Protein AF-A0A3F2RFG0-F1 (afdb_monomer_lite)

pLDDT: mean 71.32, std 12.47, range [35.34, 90.06]

Organism: NCBI:txid325452

Secondary structure (DSSP, 8-state):
--------EEE-------HHHHHHHHHHHTSPPP---TT-HHHHHHHHHEE-TTHHHHHHHHHHHHTT--HHHHHHHHH---PEEEEE-PPP---------

Sequence (101 aa):
MMQQGCTIITVFPVLRTSLRRRKLAAAL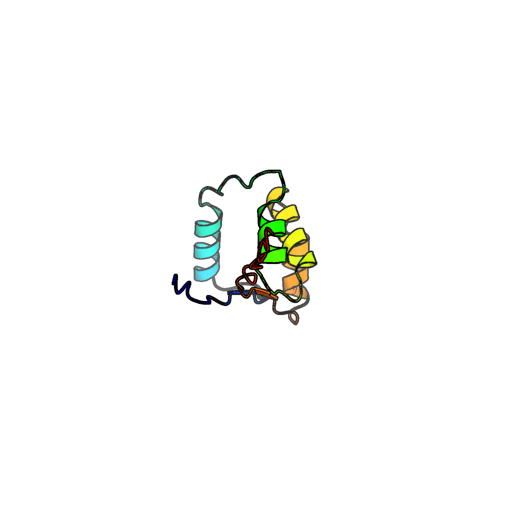LAKPKHQLDARGCVFLYLQYRAATRNMALMKHMLLEFLYHRETVLLDFVARGAQVMSVIPFALPISIEIAIYP

Radius of gyration: 17.78 Å; chains: 1; bounding box: 47×27×54 Å

Foldseek 3Di:
DDPPPWDKDKDFLADDPDPVVVVVVVVVVPPDDPDDDPVCVVLVCQVQFWDKPCSVLVVVCVVCVVVVHCVSSNVSSVVRPDMIIITGDDDPPPPPPPPDD

Structure (mmCIF, N/CA/C/O backbone):
data_AF-A0A3F2RFG0-F1
#
_entry.id   AF-A0A3F2RFG0-F1
#
loop_
_atom_site.group_PDB
_atom_site.id
_atom_site.type_symbol
_atom_site.label_atom_id
_atom_site.label_alt_id
_atom_site.label_comp_id
_atom_site.label_asym_id
_atom_site.label_entity_id
_atom_site.label_seq_id
_atom_site.pdbx_PDB_ins_code
_atom_site.Cartn_x
_atom_site.Cartn_y
_atom_site.Cartn_z
_atom_site.occupancy
_atom_site.B_iso_or_equiv
_atom_site.auth_seq_id
_atom_site.auth_comp_id
_atom_site.auth_asym_id
_atom_site.auth_atom_id
_atom_site.pdbx_PDB_model_num
ATOM 1 N N . MET A 1 1 ? 25.478 12.761 -12.172 1.00 39.34 1 MET A N 1
ATOM 2 C CA . MET A 1 1 ? 25.098 11.708 -11.201 1.00 39.34 1 MET A CA 1
ATOM 3 C C . MET A 1 1 ? 23.930 12.217 -10.367 1.00 39.34 1 MET A C 1
ATOM 5 O O . MET A 1 1 ? 24.149 13.044 -9.494 1.00 39.34 1 MET A O 1
ATOM 9 N N . MET A 1 2 ? 22.690 11.808 -10.656 1.00 35.34 2 MET A N 1
ATOM 10 C CA . MET A 1 2 ? 21.574 12.123 -9.756 1.00 35.34 2 MET A CA 1
ATOM 11 C C . MET A 1 2 ? 21.639 11.165 -8.565 1.00 35.34 2 MET A C 1
ATOM 13 O O . MET A 1 2 ? 21.362 9.978 -8.722 1.00 35.34 2 MET A O 1
ATOM 17 N N . GLN A 1 3 ? 22.006 11.664 -7.383 1.00 48.12 3 GLN A N 1
ATOM 18 C CA . GLN A 1 3 ? 21.736 10.954 -6.133 1.00 48.12 3 GLN A CA 1
ATOM 19 C C . GLN A 1 3 ? 20.23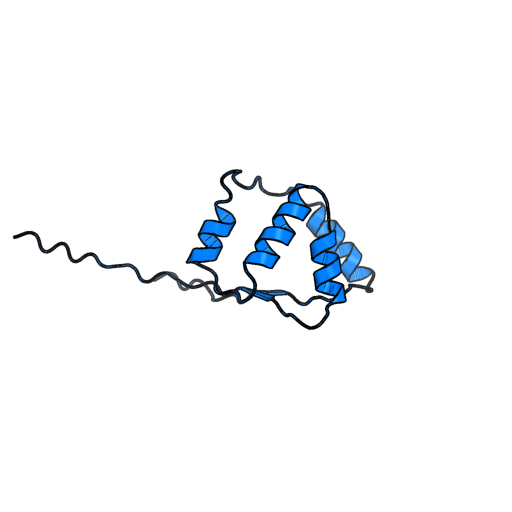2 11.040 -5.860 1.00 48.12 3 GLN A C 1
ATOM 21 O O . GLN A 1 3 ? 19.761 11.906 -5.127 1.00 48.12 3 GLN A O 1
ATOM 26 N N . GLN A 1 4 ? 19.448 10.179 -6.508 1.00 51.56 4 GLN A N 1
ATOM 27 C CA . GLN A 1 4 ? 18.067 9.977 -6.095 1.00 51.56 4 GLN A CA 1
ATOM 28 C C . GLN A 1 4 ? 18.116 9.236 -4.762 1.00 51.56 4 GLN A C 1
ATOM 30 O O . GLN A 1 4 ? 18.556 8.089 -4.702 1.00 51.56 4 GLN A O 1
ATOM 35 N N . GLY A 1 5 ? 17.740 9.925 -3.683 1.00 51.00 5 GLY A N 1
ATOM 36 C CA . GLY A 1 5 ? 17.663 9.327 -2.357 1.00 51.00 5 GLY A CA 1
ATOM 37 C C . GLY A 1 5 ? 16.850 8.036 -2.423 1.00 51.00 5 GLY A C 1
ATOM 38 O O . GLY A 1 5 ? 15.726 8.030 -2.923 1.00 51.00 5 GLY A O 1
ATOM 39 N N . CYS A 1 6 ? 17.427 6.933 -1.948 1.00 57.31 6 CYS A N 1
ATOM 40 C CA . CYS A 1 6 ? 16.737 5.652 -1.875 1.00 57.31 6 CYS A CA 1
ATOM 41 C C . CYS A 1 6 ? 15.692 5.734 -0.755 1.00 57.31 6 CYS A C 1
ATOM 43 O O . CYS A 1 6 ? 15.956 5.400 0.398 1.00 57.31 6 CYS A O 1
ATOM 45 N N . THR A 1 7 ? 14.513 6.278 -1.058 1.00 67.00 7 THR A N 1
ATOM 46 C CA . THR A 1 7 ? 13.391 6.263 -0.119 1.00 67.00 7 THR A CA 1
ATOM 47 C C . THR A 1 7 ? 12.724 4.898 -0.195 1.00 67.00 7 THR A C 1
ATOM 49 O O . THR A 1 7 ? 12.024 4.589 -1.156 1.00 67.00 7 THR A O 1
ATOM 52 N N . ILE A 1 8 ? 12.943 4.078 0.829 1.00 70.12 8 ILE A N 1
ATOM 53 C CA . ILE A 1 8 ? 12.213 2.824 1.010 1.00 70.12 8 ILE A CA 1
ATOM 54 C C . ILE A 1 8 ? 10.837 3.158 1.582 1.00 70.12 8 ILE A C 1
ATOM 56 O O . ILE A 1 8 ? 10.731 3.800 2.629 1.00 70.12 8 ILE A O 1
ATOM 60 N N . ILE A 1 9 ? 9.780 2.705 0.910 1.00 75.88 9 ILE A N 1
ATOM 61 C CA . ILE A 1 9 ? 8.412 2.832 1.414 1.00 75.88 9 ILE A CA 1
ATOM 62 C C . ILE A 1 9 ? 7.994 1.485 1.993 1.00 75.88 9 ILE A C 1
ATOM 64 O O . ILE A 1 9 ? 7.927 0.488 1.276 1.00 75.88 9 ILE A O 1
ATOM 68 N N . THR A 1 10 ? 7.688 1.469 3.289 1.00 77.00 10 THR A N 1
ATOM 69 C CA . THR A 1 10 ? 7.174 0.287 3.988 1.00 77.00 10 THR A CA 1
ATOM 70 C C . THR A 1 10 ? 5.718 0.516 4.372 1.00 77.00 10 THR A C 1
ATOM 72 O O . THR A 1 10 ? 5.394 1.444 5.116 1.00 77.00 10 THR A O 1
ATOM 75 N N . VAL A 1 11 ? 4.832 -0.337 3.866 1.00 80.00 11 VAL A N 1
ATOM 76 C CA . VAL A 1 11 ? 3.393 -0.305 4.123 1.00 80.00 11 VAL A CA 1
ATOM 77 C C . VAL A 1 11 ? 3.044 -1.411 5.111 1.00 80.00 11 VAL A C 1
ATOM 79 O O . VAL A 1 11 ? 3.233 -2.598 4.836 1.00 80.00 11 VAL A O 1
ATOM 82 N N . PHE A 1 12 ? 2.525 -1.001 6.268 1.00 78.88 12 PHE A N 1
ATOM 83 C CA . PHE A 1 12 ? 2.087 -1.904 7.325 1.00 78.88 12 PHE A CA 1
ATOM 84 C C . PHE A 1 12 ? 0.563 -2.109 7.279 1.00 78.88 12 PHE A C 1
ATOM 86 O O . PHE A 1 12 ? -0.170 -1.115 7.196 1.00 78.88 12 PHE A O 1
ATOM 93 N N . PRO A 1 13 ? 0.079 -3.359 7.386 1.00 76.56 13 PRO A N 1
ATOM 94 C CA . PRO A 1 13 ? -1.344 -3.694 7.435 1.00 76.56 13 PRO A CA 1
ATOM 95 C C . PRO A 1 13 ? -1.941 -3.359 8.811 1.00 76.56 13 PRO A C 1
ATOM 97 O O . PRO A 1 13 ? -2.196 -4.238 9.625 1.00 76.56 13 PRO A O 1
ATOM 100 N N . VAL A 1 14 ? -2.119 -2.071 9.119 1.00 76.44 14 VAL A N 1
ATOM 101 C CA . VAL A 1 14 ? -2.584 -1.628 10.446 1.00 76.44 14 VAL A CA 1
ATOM 102 C C . VAL A 1 14 ? -3.879 -0.839 10.338 1.00 76.44 14 VAL A C 1
ATOM 104 O O . VAL A 1 14 ? -3.925 0.215 9.696 1.00 76.44 14 VAL A O 1
ATOM 107 N N . LEU A 1 15 ? -4.907 -1.292 11.061 1.00 73.50 15 LEU A N 1
ATOM 108 C CA . LEU A 1 15 ? -6.135 -0.529 11.239 1.00 73.50 15 LEU A CA 1
ATOM 109 C C . LEU A 1 15 ? -5.846 0.712 12.090 1.00 73.50 15 LEU A C 1
ATOM 111 O O . LEU A 1 15 ? -5.428 0.630 13.248 1.00 73.50 15 LEU A O 1
ATOM 115 N N . ARG A 1 16 ? -6.067 1.901 11.523 1.00 69.75 16 ARG A N 1
ATOM 116 C CA . ARG A 1 16 ? -5.830 3.153 12.250 1.00 69.75 16 ARG A CA 1
ATOM 117 C C . ARG A 1 16 ? -7.033 3.501 13.125 1.00 69.75 16 ARG A C 1
ATOM 119 O O . ARG A 1 16 ? -7.968 4.151 12.672 1.00 69.75 16 ARG A O 1
ATOM 126 N N . THR A 1 17 ? -6.960 3.160 14.406 1.00 76.44 17 THR A N 1
ATOM 127 C CA . THR A 1 17 ? -7.971 3.540 15.414 1.00 76.44 17 THR A CA 1
ATOM 128 C C . THR A 1 17 ? -7.845 5.004 15.866 1.00 76.44 17 THR A C 1
ATOM 130 O O . THR A 1 17 ? -8.823 5.638 16.261 1.00 76.44 17 THR A O 1
ATOM 133 N N . SER A 1 18 ? -6.652 5.601 15.737 1.00 85.00 18 SER A N 1
ATOM 134 C CA . SER A 1 18 ? -6.379 6.993 16.126 1.00 85.00 18 SER A CA 1
ATOM 135 C C . SER A 1 18 ? -7.204 8.012 15.327 1.00 85.00 18 SER A C 1
ATOM 137 O O . SER A 1 18 ? -7.049 8.140 14.111 1.00 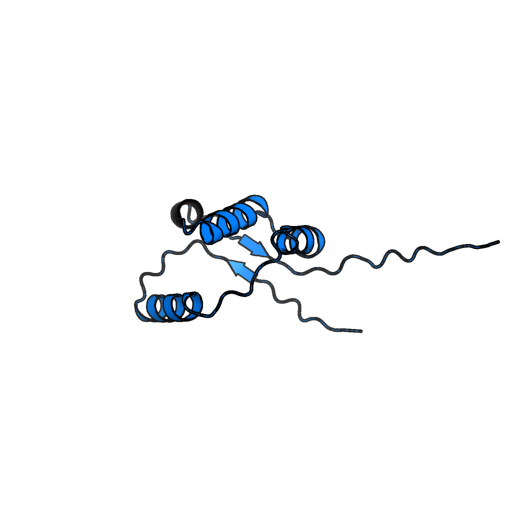85.00 18 SER A O 1
ATOM 139 N N . LEU A 1 19 ? -8.008 8.825 16.025 1.00 84.69 19 LEU A N 1
ATOM 140 C CA . LEU A 1 19 ? -8.819 9.896 15.428 1.00 84.69 19 LEU A CA 1
ATOM 141 C C . LEU A 1 19 ? -7.976 10.904 14.628 1.00 84.69 19 LEU A C 1
ATOM 143 O O . LEU A 1 19 ? -8.329 11.244 13.501 1.00 84.69 19 LEU A O 1
ATOM 147 N N . ARG A 1 20 ? -6.832 11.345 15.171 1.00 86.88 20 ARG A N 1
ATOM 148 C CA . ARG A 1 20 ? -5.916 12.280 14.491 1.00 86.88 20 ARG A CA 1
ATOM 149 C C . ARG A 1 20 ? -5.410 11.706 13.169 1.00 86.88 20 ARG A C 1
ATOM 151 O O . ARG A 1 20 ? -5.424 12.392 12.151 1.00 86.88 20 ARG A O 1
ATOM 158 N N . ARG A 1 21 ? -4.979 10.440 13.172 1.00 79.75 21 ARG A N 1
ATOM 159 C CA . ARG A 1 21 ? -4.479 9.780 11.958 1.00 79.75 21 ARG A CA 1
ATOM 160 C C . ARG A 1 21 ? -5.591 9.530 10.938 1.00 79.75 21 ARG A C 1
ATOM 162 O O . ARG A 1 21 ? -5.313 9.649 9.751 1.00 79.75 21 ARG A O 1
ATOM 169 N N . ARG A 1 22 ? -6.821 9.237 11.382 1.00 82.25 22 ARG A N 1
ATOM 170 C CA . ARG A 1 22 ? -7.998 9.129 10.501 1.00 82.25 22 ARG A CA 1
ATOM 171 C C . ARG A 1 22 ? -8.315 10.456 9.812 1.00 82.25 22 ARG A C 1
ATOM 173 O O . ARG A 1 22 ? -8.462 10.473 8.598 1.00 82.25 22 ARG A O 1
ATOM 180 N N . LYS A 1 23 ? -8.320 11.573 10.553 1.00 85.75 23 LYS A N 1
ATOM 181 C CA . LYS A 1 23 ? -8.515 12.920 9.979 1.00 85.75 23 LYS A CA 1
ATOM 182 C C . LYS A 1 23 ? -7.444 13.269 8.939 1.00 85.75 23 LYS A C 1
ATOM 184 O O . LYS A 1 23 ? -7.778 13.737 7.858 1.00 85.75 23 LYS A O 1
ATOM 189 N N . LEU A 1 24 ? -6.171 12.994 9.238 1.00 83.31 24 LEU A N 1
ATOM 190 C CA . LEU A 1 24 ? -5.072 13.206 8.286 1.00 83.31 24 LEU A CA 1
ATOM 191 C C . LEU A 1 24 ? -5.223 12.346 7.024 1.00 83.31 24 LEU A C 1
ATOM 193 O O . LEU A 1 24 ? -5.025 12.848 5.923 1.00 83.31 24 LEU A O 1
ATOM 197 N N . ALA A 1 25 ? -5.590 11.071 7.173 1.00 77.12 25 ALA A N 1
ATOM 198 C CA . ALA A 1 25 ? -5.826 10.185 6.036 1.00 77.12 25 ALA A CA 1
ATOM 199 C C . ALA A 1 25 ? -6.986 10.685 5.162 1.00 77.12 25 ALA A C 1
ATOM 201 O O . ALA A 1 25 ? -6.824 10.782 3.951 1.00 77.12 25 ALA A O 1
ATOM 202 N N . ALA A 1 26 ? -8.109 11.081 5.770 1.00 82.19 26 ALA A N 1
ATOM 203 C CA . ALA A 1 26 ? -9.244 11.657 5.051 1.00 82.19 26 ALA A CA 1
ATOM 204 C C . ALA A 1 26 ? -8.847 12.924 4.273 1.00 82.19 26 ALA A C 1
ATOM 206 O O . ALA A 1 26 ? -9.177 13.051 3.097 1.00 82.19 26 ALA A O 1
ATOM 207 N N . ALA A 1 27 ? -8.066 13.818 4.887 1.00 82.44 27 ALA A N 1
ATOM 208 C CA . ALA A 1 27 ? -7.564 15.020 4.222 1.00 82.44 27 ALA A CA 1
ATOM 209 C C . ALA A 1 27 ? -6.629 14.703 3.041 1.00 82.44 27 ALA A C 1
ATOM 211 O O . ALA A 1 27 ? -6.680 15.378 2.018 1.00 82.44 27 ALA A O 1
ATOM 212 N N . LEU A 1 28 ? -5.781 13.674 3.159 1.00 75.56 28 LEU A N 1
ATOM 213 C CA . LEU A 1 28 ? -4.925 13.219 2.058 1.00 75.56 28 LEU A CA 1
ATOM 214 C C . LEU A 1 28 ? -5.736 12.591 0.920 1.00 75.56 28 LEU A C 1
ATOM 216 O O . LEU A 1 28 ? -5.432 12.847 -0.240 1.00 75.56 28 LEU A O 1
ATOM 220 N N . LEU A 1 29 ? -6.764 11.805 1.244 1.00 74.38 29 LEU A N 1
ATOM 221 C CA . LEU A 1 29 ? -7.649 11.163 0.266 1.00 74.38 29 LEU A CA 1
ATOM 222 C C . LEU A 1 29 ? -8.536 12.162 -0.485 1.00 74.38 29 LEU A C 1
ATOM 224 O O . LEU A 1 29 ? -8.894 11.902 -1.631 1.00 74.38 29 LEU A O 1
ATOM 228 N N . ALA A 1 30 ? -8.867 13.291 0.146 1.00 79.75 30 ALA A N 1
ATOM 229 C CA . ALA A 1 30 ? -9.624 14.381 -0.463 1.00 79.75 30 ALA A CA 1
ATOM 230 C C . ALA A 1 30 ? -8.792 15.234 -1.439 1.00 79.75 30 ALA A C 1
ATOM 232 O O . ALA A 1 30 ? -9.357 16.048 -2.168 1.00 79.75 30 ALA A O 1
ATOM 233 N N . LYS A 1 31 ? -7.459 15.080 -1.465 1.00 77.56 31 LYS A N 1
ATOM 234 C CA . LYS A 1 31 ? -6.618 15.793 -2.433 1.00 77.56 31 LYS A CA 1
ATOM 235 C C . LYS A 1 31 ? -6.959 15.346 -3.859 1.00 77.56 31 LYS A C 1
ATOM 237 O O . LYS A 1 31 ? -7.236 14.161 -4.067 1.00 77.56 31 LYS A O 1
ATOM 242 N N . PRO A 1 32 ? -6.899 16.258 -4.847 1.00 71.75 32 PRO A N 1
ATOM 243 C CA . PRO A 1 32 ? -7.112 15.899 -6.240 1.00 71.75 32 PRO A CA 1
ATOM 244 C C . PRO A 1 32 ? -6.139 14.788 -6.629 1.00 71.75 32 PRO A C 1
ATOM 246 O O . PRO A 1 32 ? -4.920 14.922 -6.501 1.00 71.75 32 PRO A O 1
ATOM 249 N N . LYS A 1 33 ? -6.701 13.658 -7.055 1.00 66.25 33 LYS A N 1
ATOM 250 C CA . LYS A 1 33 ? -5.925 12.509 -7.505 1.00 66.25 33 LYS A CA 1
ATOM 251 C C . LYS A 1 33 ? -5.388 12.847 -8.889 1.00 66.25 33 LYS A C 1
ATOM 253 O O . LYS A 1 33 ? -6.161 13.231 -9.764 1.00 66.25 33 LYS A O 1
ATOM 258 N N . HIS A 1 34 ? -4.079 12.722 -9.089 1.00 65.19 34 HIS A N 1
ATOM 259 C CA . HIS A 1 34 ? -3.524 12.837 -10.433 1.00 65.19 34 HIS A CA 1
ATOM 260 C C . HIS A 1 34 ? -4.173 11.793 -11.333 1.00 65.19 34 HIS A C 1
ATOM 262 O O . HIS A 1 34 ? -4.354 10.641 -10.929 1.00 65.19 34 HIS A O 1
ATOM 268 N N . GLN A 1 35 ? -4.538 12.217 -12.539 1.00 60.38 35 GLN A N 1
ATOM 269 C CA . GLN A 1 35 ? -5.085 11.318 -13.532 1.00 60.38 35 GLN A CA 1
ATOM 270 C C . GLN A 1 35 ? -3.987 10.318 -13.889 1.00 60.38 35 GLN A C 1
ATOM 272 O O . GLN A 1 35 ? -2.953 10.672 -14.454 1.00 60.38 35 GLN A O 1
ATOM 277 N N . LEU A 1 36 ? -4.177 9.076 -13.461 1.00 60.59 36 LEU A N 1
ATOM 278 C CA . LEU A 1 36 ? -3.300 7.992 -13.858 1.00 60.59 36 LEU A CA 1
ATOM 279 C C . LEU A 1 36 ? -3.545 7.739 -15.342 1.00 60.59 36 LEU A C 1
ATOM 281 O O . LEU A 1 36 ? -4.696 7.647 -15.768 1.00 60.59 36 LEU A O 1
ATOM 285 N N . ASP A 1 37 ? -2.471 7.635 -16.123 1.00 61.78 37 ASP A N 1
ATOM 286 C CA . ASP A 1 37 ? -2.580 7.174 -17.503 1.00 61.78 37 ASP A CA 1
ATOM 287 C C . ASP A 1 37 ? -3.284 5.809 -17.497 1.00 61.78 37 ASP A C 1
ATOM 289 O O . ASP A 1 37 ? -2.820 4.856 -16.856 1.00 61.78 37 ASP A O 1
ATOM 293 N N . ALA A 1 38 ? -4.414 5.726 -18.204 1.00 55.56 38 ALA A N 1
ATOM 294 C CA . ALA A 1 38 ? -5.248 4.532 -18.313 1.00 55.56 38 ALA A CA 1
ATOM 295 C C . ALA A 1 38 ? -4.476 3.318 -18.856 1.00 55.56 38 ALA A C 1
ATOM 297 O O . ALA A 1 38 ? -4.899 2.179 -18.674 1.00 55.56 38 ALA A O 1
ATOM 298 N N . ARG A 1 39 ? -3.302 3.543 -19.457 1.00 59.19 39 ARG A N 1
ATOM 299 C CA . ARG A 1 39 ? -2.382 2.496 -19.915 1.00 59.19 39 ARG A CA 1
ATOM 300 C C . ARG A 1 39 ? -1.728 1.676 -18.794 1.00 59.19 39 ARG A C 1
ATOM 302 O O . ARG A 1 39 ? -0.950 0.776 -19.089 1.00 59.19 39 ARG A O 1
ATOM 309 N N . GLY A 1 40 ? -1.978 1.971 -17.512 1.00 56.34 40 GLY A N 1
ATOM 310 C CA . GLY A 1 40 ? -1.404 1.200 -16.395 1.00 56.34 40 GLY A CA 1
ATOM 311 C C . GLY A 1 40 ? 0.108 1.407 -16.223 1.00 56.34 40 GLY A C 1
ATOM 312 O O . GLY A 1 40 ? 0.791 0.609 -15.574 1.00 56.34 40 GLY A O 1
ATOM 313 N N . CYS A 1 41 ? 0.629 2.502 -16.785 1.00 65.06 41 CYS A N 1
ATOM 314 C CA . CYS A 1 41 ? 2.058 2.783 -16.914 1.00 65.06 41 CYS A CA 1
ATOM 315 C C . CYS A 1 41 ? 2.782 2.834 -15.559 1.00 65.06 41 CYS A C 1
ATOM 317 O O . CYS A 1 41 ? 3.936 2.426 -15.462 1.00 65.06 41 CYS A O 1
ATOM 319 N N . VAL A 1 42 ? 2.093 3.234 -14.480 1.00 70.00 42 VAL A N 1
ATOM 320 C CA . VAL A 1 42 ? 2.693 3.284 -13.138 1.00 70.00 42 VAL A CA 1
ATOM 321 C C . VAL A 1 42 ? 3.137 1.906 -12.652 1.00 70.00 42 VAL A C 1
ATOM 323 O O . VAL A 1 42 ? 4.188 1.795 -12.036 1.00 70.00 42 VAL A O 1
ATOM 326 N N . PHE A 1 43 ? 2.406 0.832 -12.960 1.00 70.38 43 PHE A N 1
ATOM 327 C CA . PHE A 1 43 ? 2.803 -0.506 -12.523 1.00 70.38 43 PHE A CA 1
ATOM 328 C C . PHE A 1 43 ? 3.826 -1.155 -13.427 1.00 70.38 43 PHE A C 1
ATOM 330 O O . PHE A 1 43 ? 4.628 -1.936 -12.930 1.00 70.38 43 PHE A O 1
ATOM 337 N N . LEU A 1 44 ? 3.819 -0.832 -14.719 1.00 66.75 44 LEU A N 1
ATOM 338 C CA . LEU A 1 44 ? 4.910 -1.209 -15.606 1.00 66.75 44 LEU A CA 1
ATOM 339 C C . LEU A 1 44 ? 6.205 -0.543 -15.118 1.00 66.75 44 LEU A C 1
ATOM 341 O O . LEU A 1 44 ? 7.194 -1.219 -14.855 1.00 66.75 44 LEU A O 1
ATOM 345 N N . TYR A 1 45 ? 6.152 0.765 -14.855 1.00 67.81 45 TYR A N 1
ATOM 346 C CA . TYR A 1 45 ? 7.245 1.524 -14.256 1.00 67.81 45 TYR A CA 1
ATOM 347 C C . TYR A 1 45 ? 7.706 0.912 -12.926 1.00 67.81 45 TYR A C 1
ATOM 349 O O . TYR A 1 45 ? 8.884 0.603 -12.774 1.00 67.81 45 TYR A O 1
ATOM 357 N N . LEU A 1 46 ? 6.790 0.665 -11.983 1.00 69.88 46 LEU A N 1
ATOM 358 C CA . LEU A 1 46 ? 7.124 0.066 -10.687 1.00 69.88 46 LEU A CA 1
ATOM 359 C C . LEU A 1 46 ? 7.607 -1.385 -10.819 1.00 69.88 46 LEU A C 1
ATOM 361 O O . LEU A 1 46 ? 8.444 -1.803 -10.036 1.00 69.88 46 LEU A O 1
ATOM 365 N N . GLN A 1 47 ? 7.162 -2.157 -11.808 1.00 70.94 47 GLN A N 1
ATOM 366 C CA . GLN A 1 47 ? 7.662 -3.517 -12.045 1.00 70.94 47 GLN A CA 1
ATOM 367 C C . GLN A 1 47 ? 9.130 -3.523 -12.478 1.00 70.94 47 GLN A C 1
ATOM 369 O O . GLN A 1 47 ? 9.865 -4.433 -12.106 1.00 70.94 47 GLN A O 1
ATOM 374 N N . TYR A 1 48 ? 9.567 -2.495 -13.205 1.00 67.88 48 TYR A N 1
ATOM 375 C CA . TYR A 1 48 ? 10.956 -2.358 -13.640 1.00 67.88 48 TYR A CA 1
ATOM 376 C C . TYR A 1 48 ? 11.829 -1.507 -12.711 1.00 67.88 48 TYR A C 1
ATOM 378 O O . TYR A 1 48 ? 13.050 -1.521 -12.843 1.00 67.88 48 TYR A O 1
ATOM 386 N N . ARG A 1 49 ? 11.230 -0.734 -11.799 1.00 64.50 49 ARG A N 1
ATOM 387 C CA . ARG A 1 49 ? 11.945 0.234 -10.948 1.00 64.50 49 ARG A CA 1
ATOM 388 C C . ARG A 1 49 ? 11.695 0.055 -9.461 1.00 64.50 49 ARG A C 1
ATOM 390 O O . ARG A 1 49 ? 12.273 0.802 -8.683 1.00 64.50 49 ARG A O 1
ATOM 397 N N . ALA A 1 50 ? 10.840 -0.875 -9.047 1.00 69.81 50 ALA A N 1
ATOM 398 C CA . ALA A 1 50 ? 10.524 -1.098 -7.647 1.00 69.81 50 ALA A CA 1
ATOM 399 C C . ALA A 1 50 ? 10.613 -2.580 -7.274 1.00 69.81 50 ALA A C 1
ATOM 401 O O . ALA A 1 50 ? 9.864 -3.421 -7.770 1.00 69.81 50 ALA A O 1
ATOM 402 N N . ALA A 1 51 ? 11.513 -2.902 -6.349 1.00 69.31 51 ALA A N 1
ATOM 403 C CA . ALA A 1 51 ? 11.557 -4.227 -5.756 1.00 69.31 51 ALA A CA 1
ATOM 404 C C . ALA A 1 51 ? 10.477 -4.304 -4.672 1.00 69.31 51 ALA A C 1
ATOM 406 O O . ALA A 1 51 ? 10.529 -3.586 -3.670 1.00 69.31 51 ALA A O 1
ATOM 407 N N . THR A 1 52 ? 9.482 -5.162 -4.885 1.00 72.81 52 THR A N 1
ATOM 408 C CA . THR A 1 52 ? 8.455 -5.473 -3.890 1.00 72.81 52 THR A CA 1
ATOM 409 C C . THR A 1 52 ? 8.140 -6.961 -3.901 1.00 72.81 52 THR A C 1
ATOM 411 O O . THR A 1 52 ? 8.018 -7.577 -4.958 1.00 72.81 52 THR A O 1
ATOM 414 N N . ARG A 1 53 ? 7.982 -7.551 -2.711 1.00 72.94 53 ARG A N 1
ATOM 415 C CA . ARG A 1 53 ? 7.587 -8.961 -2.563 1.00 72.94 53 ARG A CA 1
ATOM 416 C C . ARG A 1 53 ? 6.108 -9.204 -2.884 1.00 72.94 53 ARG A C 1
ATOM 418 O O . ARG A 1 53 ? 5.696 -10.356 -2.915 1.00 72.94 53 ARG A O 1
ATOM 425 N N . ASN A 1 54 ? 5.307 -8.152 -3.102 1.00 79.38 54 ASN A N 1
ATOM 426 C CA . ASN A 1 54 ? 3.865 -8.296 -3.301 1.00 79.38 54 ASN A CA 1
ATOM 427 C C . ASN A 1 54 ? 3.282 -7.328 -4.351 1.00 79.38 54 ASN A C 1
ATOM 429 O O . ASN A 1 54 ? 2.337 -6.580 -4.096 1.00 79.38 54 ASN A O 1
ATOM 433 N N . MET A 1 55 ? 3.858 -7.348 -5.560 1.00 80.25 55 MET A N 1
ATOM 434 C CA . MET A 1 55 ? 3.422 -6.499 -6.680 1.00 80.25 55 MET A CA 1
ATOM 435 C C . MET A 1 55 ? 1.964 -6.768 -7.087 1.00 80.25 55 MET A C 1
ATOM 437 O O . MET A 1 55 ? 1.238 -5.837 -7.427 1.00 80.25 55 MET A O 1
ATOM 441 N N . ALA A 1 56 ? 1.520 -8.029 -7.028 1.00 83.12 56 ALA A N 1
ATOM 442 C CA . ALA A 1 56 ? 0.145 -8.414 -7.349 1.00 83.12 56 ALA A CA 1
ATOM 443 C C . ALA A 1 56 ? -0.868 -7.760 -6.396 1.00 83.12 56 ALA A C 1
ATOM 445 O O . ALA A 1 56 ? -1.846 -7.164 -6.844 1.00 83.12 56 ALA A O 1
ATOM 446 N N . LEU A 1 57 ? -0.592 -7.787 -5.091 1.00 84.56 57 LEU A N 1
ATOM 447 C CA . LEU A 1 57 ? -1.433 -7.128 -4.099 1.00 84.56 57 LEU A CA 1
ATOM 448 C C . LEU A 1 57 ? -1.470 -5.606 -4.302 1.00 84.56 57 LEU A C 1
ATOM 450 O O . LEU A 1 57 ? -2.542 -5.013 -4.226 1.00 84.56 57 LEU A O 1
ATOM 454 N N . MET A 1 58 ? -0.333 -4.972 -4.610 1.00 81.75 58 MET A N 1
ATOM 455 C CA . MET A 1 58 ? -0.290 -3.530 -4.888 1.00 81.75 58 MET A CA 1
ATOM 456 C C . MET A 1 58 ? -1.122 -3.162 -6.128 1.00 81.75 58 MET A C 1
ATOM 458 O O . MET A 1 58 ? -1.870 -2.184 -6.099 1.00 81.75 58 MET A O 1
ATOM 462 N N . LYS A 1 59 ? -1.041 -3.980 -7.190 1.00 83.31 59 LYS A N 1
ATOM 463 C CA . LYS A 1 59 ? -1.876 -3.864 -8.398 1.00 83.31 59 LYS A CA 1
ATOM 464 C C . LYS A 1 59 ? -3.366 -3.950 -8.065 1.00 83.31 59 LYS A C 1
ATOM 466 O O . LYS A 1 59 ? -4.125 -3.068 -8.462 1.00 83.31 59 LYS A O 1
ATOM 471 N N . HIS A 1 60 ? -3.773 -4.956 -7.294 1.00 86.19 60 HIS A N 1
ATOM 472 C CA . HIS A 1 60 ? -5.170 -5.131 -6.892 1.00 86.19 60 HIS A CA 1
ATOM 473 C C . HIS A 1 60 ? 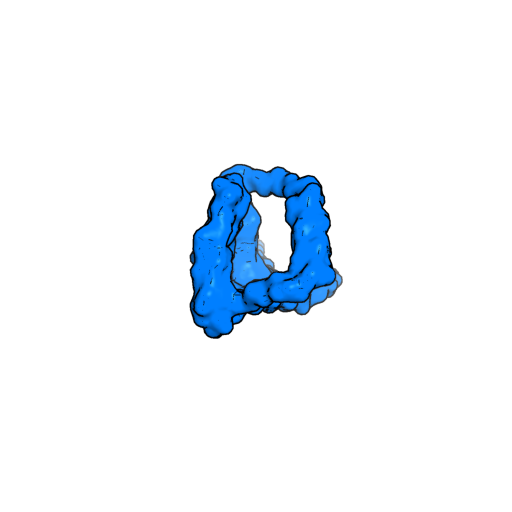-5.684 -3.995 -5.998 1.00 86.19 60 HIS A C 1
ATOM 475 O O . HIS A 1 60 ? -6.781 -3.501 -6.246 1.00 86.19 60 HIS A O 1
ATOM 481 N N . MET A 1 61 ? -4.892 -3.519 -5.028 1.00 85.06 61 MET A N 1
ATOM 482 C CA . MET A 1 61 ? -5.290 -2.380 -4.188 1.00 85.06 61 MET A CA 1
ATOM 483 C C . MET A 1 61 ? -5.550 -1.112 -5.012 1.00 85.06 61 MET A C 1
ATOM 485 O O . MET A 1 61 ? -6.512 -0.398 -4.736 1.00 85.06 61 MET A O 1
ATOM 489 N N . LEU A 1 62 ? -4.730 -0.821 -6.032 1.00 80.75 62 LEU A N 1
ATOM 490 C CA . LEU A 1 62 ? -4.979 0.343 -6.892 1.00 80.75 62 LEU A CA 1
ATOM 491 C C . LEU A 1 62 ? -6.233 0.165 -7.746 1.00 80.75 62 LEU A C 1
ATOM 493 O O . LEU A 1 62 ? -7.004 1.111 -7.872 1.00 80.75 62 LEU A O 1
ATOM 497 N N . LEU A 1 63 ? -6.433 -1.016 -8.338 1.00 82.12 63 LEU A N 1
ATOM 498 C CA . LEU A 1 63 ? -7.624 -1.283 -9.145 1.00 82.12 63 LEU A CA 1
ATOM 499 C C . LEU A 1 63 ? -8.891 -1.089 -8.314 1.00 82.12 63 LEU A C 1
ATOM 501 O O . LEU A 1 63 ? -9.778 -0.349 -8.726 1.00 82.12 63 LEU A O 1
ATOM 505 N N . GLU A 1 64 ? -8.956 -1.672 -7.118 1.00 85.44 64 GLU A N 1
ATOM 506 C CA . GLU A 1 64 ? -10.099 -1.460 -6.232 1.00 85.44 64 GLU A CA 1
ATOM 507 C C . GLU A 1 64 ? -10.287 0.006 -5.859 1.00 85.44 64 GLU A C 1
ATOM 509 O O . GLU A 1 64 ? -11.405 0.510 -5.934 1.00 85.44 64 GLU A O 1
ATOM 514 N N . PHE A 1 65 ? -9.202 0.722 -5.561 1.00 81.50 65 PHE A N 1
ATOM 515 C CA . PHE A 1 65 ? -9.265 2.153 -5.284 1.00 81.50 65 PHE A CA 1
ATOM 516 C C . PHE A 1 65 ? -9.832 2.971 -6.455 1.00 81.50 65 PHE A C 1
ATOM 518 O O . PHE A 1 65 ? -10.592 3.915 -6.222 1.00 81.50 65 PHE A O 1
ATOM 525 N N . LEU A 1 66 ? -9.492 2.623 -7.703 1.00 78.50 66 LEU A N 1
ATOM 526 C CA . LEU A 1 66 ? -10.061 3.245 -8.906 1.00 78.50 66 LEU A CA 1
ATOM 527 C C . LEU A 1 66 ? -11.558 2.942 -9.058 1.00 78.50 66 LEU A C 1
ATOM 529 O O . LEU A 1 66 ? -12.306 3.800 -9.514 1.00 78.50 66 LEU A O 1
ATOM 533 N N . TYR A 1 67 ? -11.999 1.759 -8.626 1.00 82.25 67 TYR A N 1
ATOM 534 C CA . TYR A 1 67 ? -13.408 1.354 -8.603 1.00 82.25 67 TYR A CA 1
ATOM 535 C C . TYR A 1 67 ? -14.142 1.715 -7.301 1.00 82.25 67 TYR A C 1
ATOM 537 O O . TYR A 1 67 ? -15.259 1.245 -7.089 1.00 82.25 67 TYR A O 1
ATOM 545 N N . HIS A 1 68 ? -13.546 2.539 -6.433 1.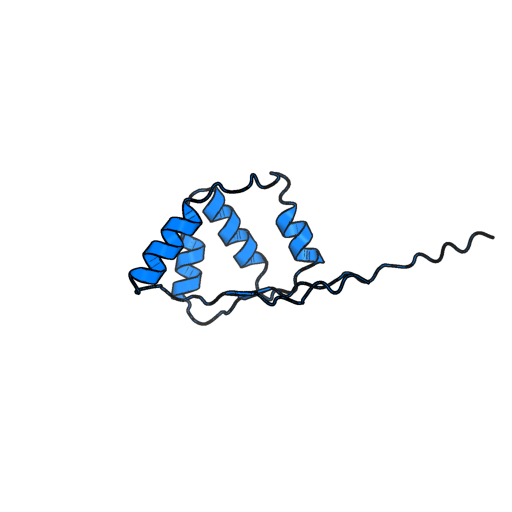00 79.06 68 HIS A N 1
ATOM 546 C CA . HIS A 1 68 ? -14.115 2.938 -5.138 1.00 79.06 68 HIS A CA 1
ATOM 547 C C . HIS A 1 68 ? -14.446 1.762 -4.198 1.00 79.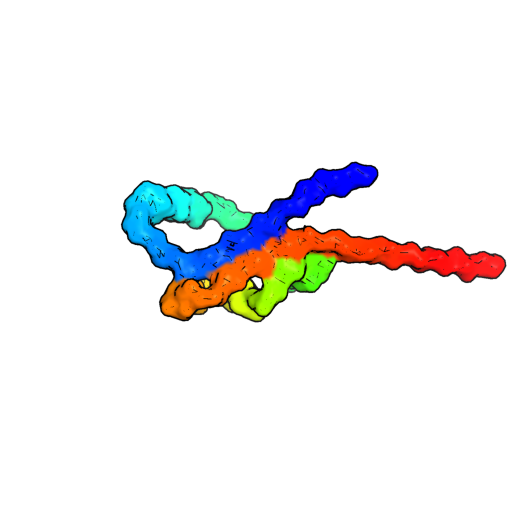06 68 HIS A C 1
ATOM 549 O O . HIS A 1 68 ? -15.406 1.816 -3.432 1.00 79.06 68 HIS A O 1
ATOM 555 N N . ARG A 1 69 ? -13.637 0.702 -4.247 1.00 83.38 69 ARG A N 1
ATOM 556 C CA . ARG A 1 69 ? -13.702 -0.472 -3.367 1.00 83.38 69 ARG A CA 1
ATOM 557 C C . ARG A 1 69 ? -12.468 -0.527 -2.466 1.00 83.38 69 ARG A C 1
ATOM 559 O O . ARG A 1 69 ? -11.428 0.045 -2.787 1.00 83.38 69 ARG A O 1
ATOM 566 N N . GLU A 1 70 ? -12.593 -1.213 -1.335 1.00 86.69 70 GLU A N 1
ATOM 567 C CA . GLU A 1 70 ? -11.513 -1.344 -0.344 1.00 86.69 70 GLU A CA 1
ATOM 568 C C . GLU A 1 70 ? -11.355 -2.762 0.227 1.00 86.69 70 GLU A C 1
ATOM 570 O O . GLU A 1 70 ? -10.618 -2.968 1.189 1.00 86.69 70 GLU A O 1
ATOM 575 N N . THR A 1 71 ? -12.009 -3.756 -0.369 1.00 90.06 71 THR A N 1
ATOM 576 C CA . THR A 1 71 ? -12.011 -5.158 0.070 1.00 90.06 71 THR A CA 1
ATOM 577 C C . THR A 1 71 ? -10.604 -5.744 0.199 1.00 90.06 71 THR A C 1
ATOM 579 O O . THR A 1 71 ? -10.249 -6.269 1.251 1.00 90.06 71 THR A O 1
ATOM 582 N N . VAL A 1 72 ? -9.751 -5.573 -0.810 1.00 87.94 72 VAL A N 1
ATOM 583 C CA . VAL A 1 72 ? -8.357 -6.047 -0.818 1.00 87.94 72 VAL A CA 1
ATOM 584 C C . VAL A 1 72 ? -7.513 -5.329 0.238 1.00 87.94 72 VAL A C 1
ATOM 586 O O . VAL A 1 72 ? -6.632 -5.935 0.849 1.00 87.94 72 VAL A O 1
ATOM 589 N N . LEU A 1 73 ? -7.773 -4.039 0.472 1.00 85.19 73 LEU A N 1
ATOM 590 C CA . LEU A 1 73 ? -7.078 -3.265 1.501 1.00 85.19 73 LEU A CA 1
ATOM 591 C C . LEU A 1 73 ? -7.469 -3.737 2.908 1.00 85.19 73 LEU A C 1
ATOM 593 O O . LEU A 1 73 ? -6.599 -3.894 3.765 1.00 85.19 73 LEU A O 1
ATOM 597 N N . LEU A 1 74 ? -8.758 -3.983 3.145 1.00 87.06 74 LEU A N 1
ATOM 598 C CA . LEU A 1 74 ? -9.259 -4.501 4.417 1.00 87.06 74 LEU A CA 1
ATOM 599 C C . LEU A 1 74 ? -8.747 -5.919 4.683 1.00 87.06 74 LEU A C 1
ATOM 601 O O . LEU A 1 74 ? -8.270 -6.187 5.784 1.00 87.06 74 LEU A O 1
ATOM 605 N N . ASP A 1 75 ? -8.740 -6.784 3.671 1.00 87.12 75 ASP A N 1
ATOM 606 C CA . ASP A 1 75 ? -8.154 -8.125 3.749 1.00 87.12 75 ASP A CA 1
ATOM 607 C C . ASP A 1 75 ? -6.663 -8.080 4.086 1.00 87.12 75 ASP A C 1
ATOM 609 O O . ASP A 1 75 ? -6.173 -8.863 4.903 1.00 87.12 75 ASP A O 1
ATOM 613 N N . PHE A 1 76 ? -5.926 -7.156 3.466 1.00 85.19 76 PHE A N 1
ATOM 614 C CA . PHE A 1 76 ? -4.517 -6.945 3.768 1.00 85.19 76 PHE A CA 1
ATOM 615 C C . PHE A 1 76 ? -4.312 -6.571 5.239 1.00 85.19 76 PHE A C 1
ATOM 617 O O . PHE A 1 76 ? -3.464 -7.165 5.906 1.00 85.19 76 PHE A O 1
ATOM 624 N N . VAL A 1 77 ? -5.120 -5.639 5.754 1.00 85.19 77 VAL A N 1
ATOM 625 C CA . VAL A 1 77 ? -5.106 -5.232 7.167 1.00 85.19 77 VAL A CA 1
ATOM 626 C C . VAL A 1 77 ? -5.467 -6.398 8.089 1.00 85.19 77 VAL A C 1
ATOM 628 O O . VAL A 1 77 ? -4.755 -6.639 9.061 1.00 85.19 77 VAL A O 1
ATOM 631 N N . ALA A 1 78 ? -6.522 -7.150 7.774 1.00 83.81 78 ALA A N 1
ATOM 632 C CA . ALA A 1 78 ? -6.995 -8.274 8.580 1.00 83.81 78 ALA A CA 1
ATOM 633 C C . ALA A 1 78 ? -5.950 -9.393 8.702 1.00 83.81 78 ALA A C 1
ATOM 635 O O . ALA A 1 78 ? -5.811 -10.000 9.762 1.00 83.81 78 ALA A O 1
ATOM 636 N N . ARG A 1 79 ? -5.173 -9.643 7.639 1.00 82.19 79 ARG A N 1
ATOM 637 C CA . ARG A 1 79 ? -4.105 -10.655 7.641 1.00 82.19 79 ARG A CA 1
ATOM 638 C C . ARG A 1 79 ? -2.907 -10.266 8.511 1.00 82.19 79 ARG A C 1
ATOM 640 O O . ARG A 1 79 ? -2.174 -11.161 8.919 1.00 82.19 79 ARG A O 1
ATOM 647 N N . GLY A 1 80 ? -2.677 -8.974 8.774 1.00 67.81 80 GLY A N 1
ATOM 648 C CA . GLY A 1 80 ? -1.773 -8.443 9.812 1.00 67.81 80 GLY A CA 1
ATOM 649 C C . GLY A 1 80 ? -0.265 -8.751 9.712 1.00 67.81 80 GLY A C 1
ATOM 650 O O . GLY A 1 80 ? 0.528 -8.063 10.349 1.00 67.81 80 GLY A O 1
ATOM 651 N N . ALA A 1 81 ? 0.162 -9.737 8.917 1.00 62.31 81 ALA A N 1
ATOM 652 C CA . ALA A 1 81 ? 1.518 -10.300 8.955 1.00 62.31 81 ALA A CA 1
ATOM 653 C C . ALA A 1 81 ? 2.371 -10.032 7.699 1.00 62.31 81 ALA A C 1
ATOM 655 O O . ALA A 1 81 ? 3.571 -10.296 7.700 1.00 62.31 81 ALA A O 1
ATOM 656 N N . GLN A 1 82 ? 1.789 -9.511 6.614 1.00 68.31 82 GLN A N 1
ATOM 657 C CA . GLN A 1 82 ? 2.518 -9.273 5.364 1.00 68.31 82 GLN A CA 1
ATOM 658 C C . GLN A 1 82 ? 2.862 -7.792 5.220 1.00 68.31 82 GLN A C 1
ATOM 660 O O . GLN A 1 82 ? 2.039 -6.990 4.807 1.00 68.31 82 GLN A O 1
ATOM 665 N N . VAL A 1 83 ? 4.088 -7.401 5.557 1.00 70.81 83 VAL A N 1
ATOM 666 C CA . VAL A 1 83 ? 4.580 -6.050 5.255 1.00 70.81 83 VAL A CA 1
ATOM 667 C C . VAL A 1 83 ? 4.881 -5.943 3.758 1.00 70.81 83 VAL A C 1
ATOM 669 O O . VAL A 1 83 ? 5.503 -6.836 3.180 1.00 70.81 83 VAL A O 1
ATOM 672 N N . MET A 1 84 ? 4.470 -4.842 3.123 1.00 75.62 84 MET A N 1
ATOM 673 C CA . MET A 1 84 ? 4.854 -4.538 1.744 1.00 75.62 84 MET A CA 1
ATOM 674 C C . MET A 1 84 ? 5.957 -3.481 1.750 1.00 75.62 84 MET A C 1
ATOM 676 O O . MET A 1 84 ? 5.738 -2.354 2.182 1.00 75.62 84 MET A O 1
ATOM 680 N N . SER A 1 85 ? 7.135 -3.837 1.247 1.00 73.31 85 SER A N 1
ATOM 681 C CA . SER A 1 85 ? 8.217 -2.883 0.989 1.00 73.31 85 SER A CA 1
ATOM 682 C C . SER A 1 85 ? 8.300 -2.584 -0.500 1.00 73.31 85 SER A C 1
ATOM 684 O O . SER A 1 85 ? 8.150 -3.487 -1.325 1.00 73.31 85 SER A O 1
ATOM 686 N N . VAL A 1 86 ? 8.533 -1.319 -0.829 1.00 72.94 86 VAL A N 1
ATOM 687 C CA . VAL A 1 86 ? 8.750 -0.821 -2.186 1.00 72.94 86 VAL A CA 1
ATOM 688 C C . VAL A 1 86 ? 10.092 -0.099 -2.178 1.00 72.94 86 VAL A C 1
ATOM 690 O O . VAL A 1 86 ? 10.242 0.929 -1.514 1.00 72.94 86 VAL A O 1
ATOM 693 N N . ILE A 1 87 ? 11.075 -0.673 -2.871 1.00 72.25 87 ILE A N 1
ATOM 694 C CA . ILE A 1 87 ? 12.437 -0.133 -2.957 1.00 72.25 87 ILE A CA 1
ATOM 695 C C . ILE A 1 87 ? 12.666 0.354 -4.387 1.00 72.25 87 ILE A C 1
ATOM 697 O O . ILE A 1 87 ? 12.728 -0.487 -5.288 1.00 72.25 87 ILE A O 1
ATOM 701 N N . PRO A 1 88 ? 12.795 1.671 -4.617 1.00 66.56 88 PRO A N 1
ATOM 702 C CA . PRO A 1 88 ? 13.207 2.191 -5.909 1.00 66.56 88 PRO A CA 1
ATOM 703 C C . PRO A 1 88 ? 14.603 1.662 -6.262 1.00 66.56 88 PRO A C 1
ATOM 705 O O . PRO A 1 88 ? 15.523 1.778 -5.453 1.00 66.56 88 PRO A O 1
ATOM 708 N N . PHE A 1 89 ? 14.787 1.105 -7.456 1.00 66.31 89 PHE A N 1
ATOM 709 C CA . PHE A 1 89 ? 16.106 0.750 -7.974 1.00 66.31 89 PHE A CA 1
ATOM 710 C C . PHE A 1 89 ? 16.279 1.245 -9.410 1.00 66.31 89 PHE A C 1
ATOM 712 O O . PHE A 1 89 ? 15.338 1.303 -10.209 1.00 66.31 89 PHE A O 1
ATOM 719 N N . ALA A 1 90 ? 17.502 1.653 -9.738 1.00 61.47 90 ALA A N 1
ATOM 720 C CA . ALA A 1 90 ? 17.851 2.003 -11.101 1.00 61.47 90 ALA A CA 1
ATOM 721 C C . ALA A 1 90 ? 18.051 0.720 -11.917 1.00 61.47 90 ALA A C 1
ATOM 723 O O . ALA A 1 90 ? 18.779 -0.172 -11.489 1.00 61.47 90 ALA A O 1
ATOM 724 N N . LEU A 1 91 ? 17.437 0.640 -13.100 1.00 56.81 91 LEU A N 1
ATOM 725 C CA . LEU A 1 91 ? 17.861 -0.338 -14.095 1.00 56.81 91 LEU A CA 1
ATOM 726 C C . LEU A 1 91 ? 19.312 -0.015 -14.480 1.00 56.81 91 LEU A C 1
ATOM 728 O O . LEU A 1 91 ? 19.604 1.169 -14.702 1.00 56.81 91 LEU A O 1
ATOM 732 N N . PRO A 1 92 ? 20.201 -1.018 -14.578 1.00 54.31 92 PRO A N 1
ATOM 733 C CA . PRO A 1 92 ? 21.493 -0.829 -15.215 1.00 54.31 92 PRO A CA 1
ATOM 734 C C . PRO A 1 92 ? 21.256 -0.224 -16.598 1.00 54.31 92 PRO A C 1
ATOM 736 O O . PRO A 1 92 ? 20.397 -0.696 -17.344 1.00 54.31 92 PRO A O 1
ATOM 739 N N . ILE A 1 93 ? 21.974 0.846 -16.928 1.00 57.69 93 ILE A N 1
ATOM 740 C CA . ILE A 1 93 ? 22.005 1.329 -18.305 1.00 57.69 93 ILE A CA 1
ATOM 741 C C . ILE A 1 93 ? 22.738 0.239 -19.082 1.00 57.69 93 ILE A C 1
ATOM 743 O O . ILE A 1 93 ? 23.934 0.043 -18.870 1.00 57.69 93 ILE A O 1
ATOM 747 N N . SER A 1 94 ? 22.024 -0.503 -19.927 1.00 52.47 94 SER A N 1
ATOM 748 C CA . SER A 1 94 ? 22.658 -1.373 -20.909 1.00 52.47 94 SER A CA 1
ATOM 749 C C . SER A 1 94 ? 23.448 -0.465 -21.841 1.00 52.47 94 SER A C 1
ATOM 751 O O . SER A 1 94 ? 22.868 0.231 -22.671 1.00 52.47 94 SER A O 1
ATOM 753 N N . ILE A 1 95 ? 24.765 -0.401 -21.658 1.00 50.84 95 ILE A N 1
ATOM 754 C CA . ILE A 1 95 ? 25.642 0.186 -22.662 1.00 50.84 95 ILE A CA 1
ATOM 755 C C . ILE A 1 95 ? 25.656 -0.840 -23.791 1.00 50.84 95 ILE A C 1
ATOM 757 O O . ILE A 1 95 ? 26.421 -1.802 -23.754 1.00 50.84 95 ILE A O 1
ATOM 761 N N . GLU A 1 96 ? 24.758 -0.684 -24.762 1.00 50.09 96 GLU A N 1
ATOM 762 C CA . GLU A 1 96 ? 24.974 -1.275 -26.076 1.00 50.09 96 GLU A CA 1
ATOM 763 C C . GLU A 1 96 ? 26.243 -0.622 -26.621 1.00 50.09 96 GLU A C 1
ATOM 765 O O . GLU A 1 96 ? 26.235 0.509 -27.107 1.00 50.09 96 GLU A O 1
ATOM 770 N N . ILE A 1 97 ? 27.374 -1.309 -26.450 1.00 48.41 97 ILE A N 1
ATOM 771 C CA . ILE A 1 97 ? 28.596 -0.987 -27.172 1.00 48.41 97 ILE A CA 1
ATOM 772 C C . ILE A 1 97 ? 28.274 -1.312 -28.627 1.00 48.41 97 ILE A C 1
ATOM 774 O O . ILE A 1 97 ? 28.388 -2.455 -29.065 1.00 48.41 97 ILE A O 1
ATOM 778 N N . ALA A 1 98 ? 27.802 -0.308 -29.360 1.00 46.56 98 ALA A N 1
ATOM 779 C CA . ALA A 1 98 ? 27.722 -0.359 -30.803 1.00 46.56 98 ALA A CA 1
ATOM 780 C C . ALA A 1 98 ? 29.160 -0.408 -31.336 1.00 46.56 98 ALA A C 1
ATOM 782 O O . ALA A 1 98 ? 29.794 0.619 -31.567 1.00 46.56 98 ALA A O 1
ATOM 783 N N . ILE A 1 99 ? 29.697 -1.621 -31.466 1.00 53.41 99 ILE A N 1
ATOM 784 C CA . ILE A 1 99 ? 30.871 -1.884 -32.290 1.00 53.41 99 ILE A CA 1
ATOM 785 C C . ILE A 1 99 ? 30.374 -1.775 -33.733 1.00 53.41 99 ILE A C 1
ATOM 787 O O . ILE A 1 99 ? 29.849 -2.741 -34.284 1.00 53.41 99 ILE A O 1
ATOM 791 N N . TYR A 1 100 ? 30.459 -0.579 -34.313 1.00 42.53 100 TYR A N 1
ATOM 792 C CA . TYR A 1 100 ? 30.379 -0.433 -35.764 1.00 42.53 100 TYR A CA 1
ATOM 793 C C . TYR A 1 100 ? 31.781 -0.672 -36.355 1.00 42.53 100 TYR A C 1
ATOM 795 O O . TYR A 1 100 ? 32.746 -0.152 -35.787 1.00 42.53 100 TYR A O 1
ATOM 803 N N . PRO A 1 101 ? 31.895 -1.492 -37.417 1.00 59.28 101 PRO A N 1
ATOM 804 C CA . PRO A 1 101 ? 33.156 -1.794 -38.095 1.00 59.28 101 PRO A CA 1
ATOM 805 C C . PRO A 1 101 ? 33.733 -0.596 -38.856 1.00 59.28 101 PRO A C 1
ATOM 807 O O . PRO A 1 101 ? 32.945 0.289 -39.268 1.00 59.28 101 PRO A O 1
#